Protein AF-A0A2S6QZ02-F1 (afdb_monomer_lite)

Foldseek 3Di:
DVVVQVVDPPDDDFFEDQDDDPPDDDPPRGPHYRDDALVNVVVPDPDLPAAAEEEDDPVRLVRNLVSNVVVVRDVVSYHYDYDDPDD

Secondary structure (DSSP, 8-state):
-HHHHHHSTT-----EESS--TT--BTTTBSEES---HHHHHHH---TT--EEEES-HHHHHHHHHHHHTTT--GGGEEEE-SS---

Radius of gyration: 14.45 Å; chains: 1; bounding box: 29×36×37 Å

Sequence (87 aa):
MRNLAASRPGINLYTAYSQPRSEDKPGADYDIAGRLDGDVIASYLTLREAHYLLCGPLAFMADIQTALEARGIPSERIHTESFGPAA

pLDDT: mean 88.58, std 9.69, range [54.06, 97.88]

Structure (mmCIF, N/CA/C/O backbone):
data_AF-A0A2S6QZ02-F1
#
_entry.id   AF-A0A2S6QZ02-F1
#
loop_
_atom_site.group_PDB
_atom_site.id
_atom_site.type_symbol
_atom_site.label_atom_id
_atom_site.label_alt_id
_atom_site.label_comp_id
_atom_site.label_asym_id
_atom_site.label_entity_id
_atom_site.label_seq_id
_atom_site.pdbx_PDB_ins_code
_atom_site.Cartn_x
_atom_site.Cartn_y
_atom_site.Cartn_z
_atom_site.occupancy
_atom_site.B_iso_or_equiv
_atom_site.auth_seq_id
_atom_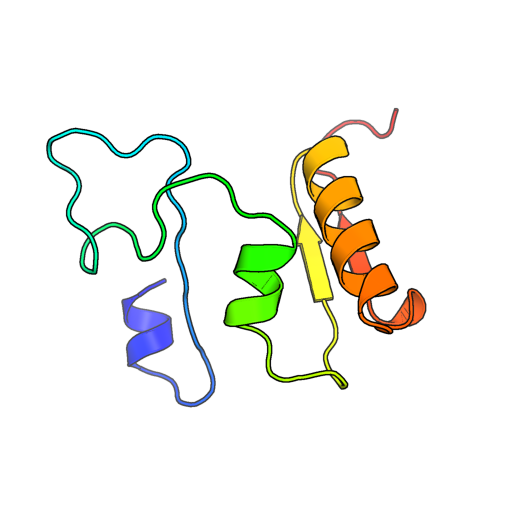site.auth_comp_id
_atom_site.auth_asym_id
_atom_site.auth_atom_id
_atom_site.pdbx_PDB_model_num
ATOM 1 N N . MET A 1 1 ? 9.673 -12.476 -2.541 1.00 81.94 1 MET A N 1
ATOM 2 C CA . MET A 1 1 ? 8.260 -12.306 -2.130 1.00 81.94 1 MET A CA 1
ATOM 3 C C . MET A 1 1 ? 7.287 -13.088 -3.006 1.00 81.94 1 MET A C 1
ATOM 5 O O . MET A 1 1 ? 6.529 -13.862 -2.440 1.00 81.94 1 MET A O 1
ATOM 9 N N . ARG A 1 2 ? 7.344 -13.002 -4.349 1.00 88.00 2 ARG A N 1
ATOM 10 C CA . ARG A 1 2 ? 6.430 -13.758 -5.239 1.00 88.00 2 ARG A CA 1
ATOM 11 C C . ARG A 1 2 ? 6.409 -15.277 -4.978 1.00 88.00 2 ARG A C 1
ATOM 13 O O . ARG A 1 2 ? 5.337 -15.826 -4.777 1.00 88.00 2 ARG A O 1
ATOM 20 N N . ASN A 1 3 ? 7.568 -15.932 -4.838 1.00 92.31 3 ASN A N 1
ATOM 21 C CA . ASN A 1 3 ? 7.621 -17.370 -4.505 1.00 92.31 3 ASN A CA 1
ATOM 22 C C . ASN A 1 3 ? 6.988 -17.712 -3.144 1.00 92.31 3 ASN A C 1
ATOM 24 O O . ASN A 1 3 ? 6.403 -18.780 -2.983 1.00 92.31 3 ASN A O 1
ATOM 28 N N . LEU A 1 4 ? 7.095 -16.815 -2.157 1.00 92.81 4 LEU A N 1
ATOM 29 C CA . LEU A 1 4 ? 6.479 -17.021 -0.845 1.00 92.81 4 LEU A CA 1
ATOM 30 C C . LEU A 1 4 ? 4.953 -16.931 -0.946 1.00 92.81 4 LEU A C 1
ATOM 32 O O . LEU A 1 4 ? 4.267 -17.810 -0.437 1.00 92.81 4 LEU A O 1
ATOM 36 N N . ALA A 1 5 ? 4.440 -15.912 -1.639 1.00 92.62 5 ALA A N 1
ATOM 37 C CA . ALA A 1 5 ? 3.007 -15.762 -1.880 1.00 92.62 5 ALA A CA 1
ATOM 38 C C . ALA A 1 5 ? 2.441 -16.946 -2.685 1.00 92.62 5 ALA A C 1
ATOM 40 O O . ALA A 1 5 ? 1.434 -17.527 -2.304 1.00 92.62 5 ALA A O 1
ATOM 41 N N . ALA A 1 6 ? 3.144 -17.385 -3.735 1.00 92.19 6 ALA A N 1
ATOM 42 C CA . ALA A 1 6 ? 2.715 -18.507 -4.571 1.00 92.19 6 ALA A CA 1
ATOM 43 C C . ALA A 1 6 ? 2.717 -19.867 -3.845 1.00 92.19 6 ALA A C 1
ATOM 45 O O . ALA A 1 6 ? 1.991 -20.774 -4.242 1.00 92.19 6 ALA A O 1
ATOM 46 N N . SER A 1 7 ? 3.528 -20.030 -2.794 1.00 95.19 7 SER A N 1
ATOM 47 C CA . SER A 1 7 ? 3.664 -21.303 -2.069 1.00 95.19 7 SER A CA 1
ATOM 48 C C . SER A 1 7 ? 2.787 -21.415 -0.821 1.00 95.19 7 SER A C 1
ATOM 50 O O . SER A 1 7 ? 2.781 -22.474 -0.190 1.00 95.19 7 SER A O 1
ATOM 52 N N . ARG A 1 8 ? 2.051 -20.361 -0.434 1.00 95.31 8 ARG A N 1
ATOM 53 C CA . ARG A 1 8 ? 1.248 -20.351 0.799 1.00 95.31 8 ARG A CA 1
ATOM 54 C C . ARG A 1 8 ? -0.161 -19.794 0.571 1.00 95.31 8 ARG A C 1
ATOM 56 O O . ARG A 1 8 ? -0.301 -18.611 0.265 1.00 95.31 8 ARG A O 1
ATOM 63 N N . PRO A 1 9 ? -1.213 -20.597 0.809 1.00 93.25 9 PRO A N 1
ATOM 64 C CA . PRO A 1 9 ? -2.582 -20.096 0.844 1.00 93.25 9 PRO A CA 1
ATOM 65 C C . PRO A 1 9 ? -2.738 -18.962 1.867 1.00 93.25 9 PRO A C 1
ATOM 67 O O . PR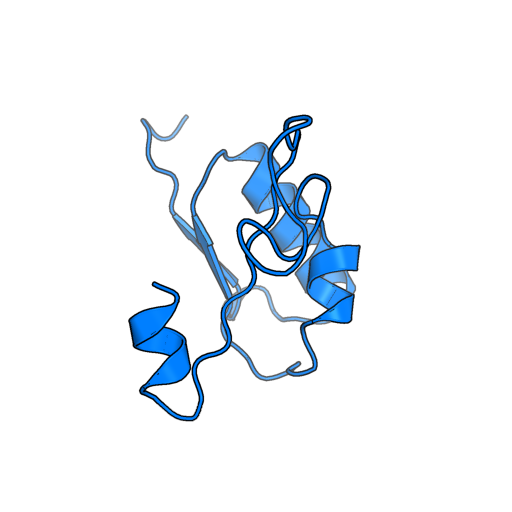O A 1 9 ? -2.156 -19.013 2.950 1.00 93.25 9 PRO A O 1
ATOM 70 N N . GLY A 1 10 ? -3.538 -17.950 1.527 1.00 88.56 10 GLY A N 1
ATOM 71 C CA . GLY A 1 10 ? -3.815 -16.805 2.401 1.00 88.56 10 GLY A CA 1
ATOM 72 C C . GLY A 1 10 ? -2.816 -15.647 2.300 1.00 88.56 10 GLY A C 1
ATOM 73 O O . GLY A 1 10 ? -3.024 -14.632 2.959 1.00 88.56 10 GLY A O 1
ATOM 74 N N . ILE A 1 11 ? -1.772 -15.753 1.469 1.00 91.81 11 ILE A N 1
ATOM 75 C CA . ILE A 1 11 ? -0.873 -14.633 1.158 1.00 91.81 11 ILE A CA 1
ATOM 76 C C . ILE A 1 11 ? -1.170 -14.123 -0.250 1.00 91.81 11 ILE A C 1
ATOM 78 O O . ILE A 1 11 ? -0.913 -14.810 -1.234 1.00 91.81 11 ILE A O 1
ATOM 82 N N . ASN A 1 12 ? -1.637 -12.879 -0.339 1.00 89.06 12 ASN A N 1
ATOM 83 C CA . ASN A 1 12 ? -1.770 -12.158 -1.601 1.00 89.06 12 ASN A CA 1
ATOM 84 C C . ASN A 1 12 ? -0.691 -11.072 -1.667 1.00 89.06 12 ASN A C 1
ATOM 86 O O . ASN A 1 12 ? -0.486 -10.346 -0.694 1.00 89.06 12 ASN A O 1
ATOM 90 N N . LEU A 1 13 ? 0.006 -10.971 -2.799 1.00 91.31 13 LEU A N 1
ATOM 91 C CA . LEU A 1 13 ? 1.057 -9.980 -3.023 1.00 91.31 13 LEU A CA 1
ATOM 92 C C . LEU A 1 13 ? 0.663 -9.075 -4.184 1.00 91.31 13 LEU A C 1
ATOM 94 O O . LEU A 1 13 ? 0.391 -9.569 -5.274 1.00 91.31 13 LEU A O 1
ATOM 98 N N . TYR A 1 14 ? 0.719 -7.769 -3.942 1.00 91.38 14 TYR A N 1
ATOM 99 C CA . TYR A 1 14 ? 0.529 -6.736 -4.950 1.00 91.38 14 TYR A CA 1
ATOM 100 C C . TYR A 1 14 ? 1.708 -5.769 -4.906 1.00 91.38 14 TYR A C 1
ATOM 102 O O . TYR A 1 14 ? 2.121 -5.322 -3.835 1.00 91.38 14 TYR A O 1
ATOM 110 N N . THR A 1 15 ? 2.254 -5.460 -6.074 1.00 93.88 15 THR A N 1
ATOM 111 C CA . THR A 1 15 ? 3.424 -4.607 -6.266 1.00 93.88 15 THR A CA 1
ATOM 112 C C . THR A 1 15 ? 3.030 -3.441 -7.155 1.00 93.88 15 THR A C 1
ATOM 114 O O . THR A 1 15 ? 2.585 -3.646 -8.283 1.00 93.88 15 THR A O 1
ATOM 117 N N . ALA A 1 16 ? 3.212 -2.217 -6.670 1.00 94.06 16 ALA A N 1
ATOM 118 C CA . ALA A 1 16 ? 2.965 -1.018 -7.456 1.00 94.06 16 ALA A CA 1
ATOM 119 C C . ALA A 1 16 ? 4.277 -0.332 -7.817 1.00 94.06 16 ALA A C 1
ATOM 121 O O . ALA A 1 16 ? 5.118 -0.101 -6.945 1.00 94.06 16 ALA A O 1
ATOM 122 N N . TYR A 1 17 ? 4.449 0.002 -9.092 1.00 96.62 17 TYR A N 1
ATOM 123 C CA . TYR A 1 17 ? 5.567 0.813 -9.562 1.00 96.62 17 TYR A CA 1
ATOM 124 C C . TYR A 1 17 ? 5.053 2.220 -9.826 1.00 96.62 17 TYR A C 1
ATOM 126 O O . TYR A 1 17 ? 4.252 2.427 -10.731 1.00 96.62 17 TYR A O 1
ATOM 134 N N . SER A 1 18 ? 5.530 3.203 -9.058 1.00 95.12 18 SER A N 1
ATOM 135 C CA . SER A 1 18 ? 5.121 4.604 -9.231 1.00 95.12 18 SER A CA 1
ATOM 136 C C . SER A 1 18 ? 5.516 5.173 -10.591 1.00 95.12 18 SER A C 1
ATOM 138 O O . SER A 1 18 ? 4.815 6.030 -11.123 1.00 95.12 18 SER A O 1
ATOM 140 N N . GLN A 1 19 ? 6.630 4.693 -11.142 1.00 96.56 19 GLN A N 1
ATOM 141 C CA . GLN A 1 19 ? 7.185 5.090 -12.432 1.00 96.56 19 GLN A CA 1
ATOM 142 C C . GLN A 1 19 ? 7.799 3.854 -13.112 1.00 96.56 19 GLN A C 1
ATOM 144 O O . GLN A 1 19 ? 9.016 3.672 -13.048 1.00 96.56 19 GLN A O 1
ATOM 149 N N . PRO A 1 20 ? 6.977 2.961 -13.694 1.00 97.44 20 PRO A N 1
ATOM 150 C CA . PRO A 1 20 ? 7.489 1.795 -14.402 1.00 97.44 20 PRO A CA 1
ATOM 151 C C . PRO A 1 20 ? 8.287 2.241 -15.629 1.00 97.44 20 PRO A C 1
ATOM 153 O O . PRO A 1 20 ? 7.948 3.224 -16.295 1.00 97.44 20 PRO A O 1
ATOM 156 N N . ARG A 1 21 ? 9.361 1.519 -15.923 1.00 97.88 21 ARG A N 1
ATOM 157 C CA . ARG A 1 21 ? 10.197 1.737 -17.101 1.00 97.88 21 ARG A CA 1
ATOM 158 C C . ARG A 1 21 ? 9.568 1.087 -18.325 1.00 97.88 21 ARG A C 1
ATO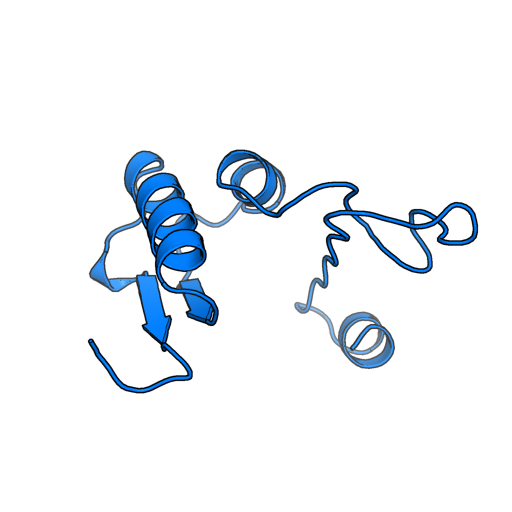M 160 O O . ARG A 1 2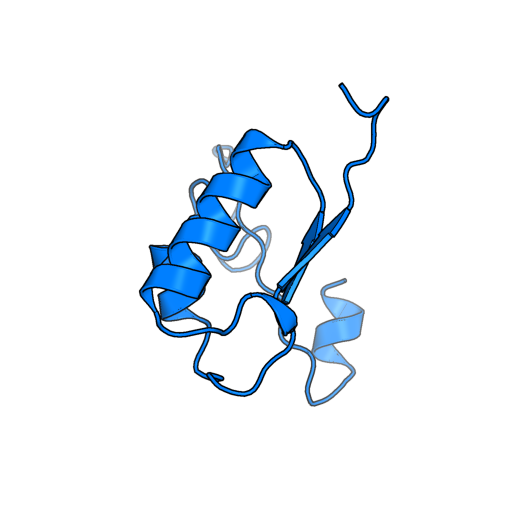1 ? 8.665 0.261 -18.222 1.00 97.88 21 ARG A O 1
ATOM 167 N N . SER A 1 22 ? 10.088 1.432 -19.498 1.00 96.81 22 SER A N 1
ATOM 168 C CA . SER A 1 22 ? 9.660 0.845 -20.772 1.00 96.81 22 SER A CA 1
ATOM 169 C C . SER A 1 22 ? 9.803 -0.678 -20.826 1.00 96.81 22 SER A C 1
ATOM 171 O O . SER A 1 22 ? 9.039 -1.345 -21.518 1.00 96.81 22 SER A O 1
ATOM 173 N N . GLU A 1 23 ? 10.798 -1.220 -20.130 1.00 97.75 23 GLU A N 1
ATOM 174 C CA . GLU A 1 23 ? 11.107 -2.645 -20.090 1.00 97.75 23 GLU A CA 1
ATOM 175 C C . GLU A 1 23 ? 10.321 -3.428 -19.027 1.00 97.75 23 GLU A C 1
ATOM 177 O O . GLU A 1 23 ? 10.272 -4.657 -19.118 1.00 97.75 23 GLU A O 1
ATOM 182 N N . ASP A 1 24 ? 9.693 -2.741 -18.065 1.00 97.88 24 ASP A N 1
ATOM 183 C CA . ASP A 1 24 ? 8.934 -3.375 -16.985 1.00 97.88 24 ASP A CA 1
ATOM 184 C C . ASP A 1 24 ? 7.582 -3.885 -17.502 1.00 97.88 24 ASP A C 1
ATOM 186 O O . ASP A 1 24 ? 6.814 -3.167 -18.151 1.00 97.88 24 ASP A O 1
ATOM 190 N N . LYS A 1 25 ? 7.249 -5.133 -17.173 1.00 96.81 25 LYS A N 1
ATOM 191 C CA . LYS A 1 25 ? 6.065 -5.829 -17.682 1.00 96.81 25 LYS A CA 1
ATOM 192 C C . LYS A 1 25 ? 4.975 -5.948 -16.610 1.00 96.81 25 LYS A C 1
ATOM 194 O O . LYS A 1 25 ? 5.206 -6.596 -15.581 1.00 96.81 25 LYS A O 1
ATOM 199 N N . PRO A 1 26 ? 3.758 -5.424 -16.863 1.00 94.75 26 PRO A N 1
ATOM 200 C CA . PRO A 1 26 ? 2.599 -5.686 -16.015 1.00 94.75 26 PRO A CA 1
ATOM 201 C C . PRO A 1 26 ? 2.351 -7.192 -15.841 1.00 94.75 26 PRO A C 1
ATOM 203 O O . PRO A 1 26 ? 2.444 -7.960 -16.799 1.00 94.75 26 PRO A O 1
ATOM 206 N N . GLY A 1 27 ? 2.031 -7.617 -14.621 1.00 90.62 27 GLY A N 1
ATOM 207 C CA . GLY A 1 27 ? 1.770 -9.009 -14.241 1.00 90.62 27 GLY A CA 1
ATOM 208 C C . GLY A 1 27 ? 3.018 -9.880 -14.045 1.00 90.62 27 GLY A C 1
ATOM 209 O O . GLY A 1 27 ? 2.905 -10.978 -13.503 1.00 90.62 27 GLY A O 1
ATOM 210 N N . ALA A 1 28 ? 4.201 -9.405 -14.443 1.00 92.56 28 ALA A N 1
ATOM 211 C CA . ALA A 1 28 ? 5.475 -10.079 -14.188 1.00 92.56 28 ALA A CA 1
ATOM 212 C C . ALA A 1 28 ? 6.315 -9.300 -13.168 1.00 92.56 28 ALA A C 1
ATOM 214 O O . ALA A 1 28 ? 6.673 -9.834 -12.113 1.00 92.56 28 ALA A O 1
ATOM 215 N N . ASP A 1 29 ? 6.566 -8.024 -13.454 1.00 95.25 29 ASP A N 1
ATOM 216 C CA . ASP A 1 29 ? 7.428 -7.170 -12.638 1.00 95.25 29 ASP A CA 1
ATOM 217 C C . ASP A 1 29 ? 6.600 -6.423 -11.588 1.00 95.25 29 ASP A C 1
ATOM 219 O O . ASP A 1 29 ? 6.881 -6.496 -10.386 1.00 95.25 29 ASP A O 1
ATOM 223 N N . TYR A 1 30 ? 5.485 -5.830 -12.012 1.00 95.56 30 TYR A N 1
ATOM 224 C CA . TYR A 1 30 ? 4.545 -5.110 -11.155 1.00 95.56 30 TYR A CA 1
ATOM 225 C C . TYR A 1 30 ? 3.096 -5.460 -11.492 1.00 95.56 30 TYR A C 1
ATOM 227 O O . TYR A 1 30 ? 2.792 -5.944 -12.577 1.00 95.56 30 TYR A O 1
ATOM 235 N N . ASP A 1 31 ? 2.196 -5.196 -10.556 1.00 93.12 31 ASP A N 1
ATOM 236 C CA . ASP A 1 31 ? 0.766 -5.473 -10.683 1.00 93.12 31 ASP A CA 1
ATOM 237 C C . ASP A 1 31 ? -0.024 -4.168 -10.914 1.00 93.12 31 ASP A C 1
ATOM 239 O O . ASP A 1 31 ? -1.031 -4.165 -11.618 1.00 93.12 31 ASP A O 1
ATOM 243 N N . ILE A 1 32 ? 0.461 -3.040 -10.376 1.00 93.06 32 ILE A N 1
ATOM 244 C CA . ILE A 1 32 ? -0.169 -1.714 -10.482 1.00 93.06 32 ILE A CA 1
ATOM 245 C C . ILE A 1 32 ? 0.841 -0.689 -11.021 1.00 93.06 32 ILE A C 1
ATOM 247 O O . ILE A 1 32 ? 1.936 -0.542 -10.476 1.00 93.06 32 ILE A O 1
ATOM 251 N N . ALA A 1 33 ? 0.481 0.035 -12.082 1.00 94.81 33 ALA A N 1
ATOM 252 C CA . ALA A 1 33 ? 1.229 1.213 -12.517 1.00 94.81 33 ALA A CA 1
ATOM 253 C C . ALA A 1 33 ? 0.719 2.448 -11.765 1.00 94.81 33 ALA A C 1
ATOM 255 O O . ALA A 1 33 ? -0.484 2.696 -11.727 1.00 94.81 33 ALA A O 1
ATOM 256 N N . GLY A 1 34 ? 1.632 3.232 -11.201 1.00 93.00 34 GLY A N 1
ATOM 257 C CA . GLY A 1 34 ? 1.321 4.394 -10.377 1.00 93.00 34 GLY A CA 1
ATOM 258 C C . GLY A 1 34 ? 1.612 4.175 -8.894 1.00 93.00 34 GLY A C 1
ATOM 259 O O . GLY A 1 34 ? 2.041 3.107 -8.451 1.00 93.00 34 GLY A O 1
ATOM 260 N N . ARG A 1 35 ? 1.468 5.250 -8.116 1.00 91.62 35 ARG A N 1
ATOM 261 C CA . ARG A 1 35 ? 1.692 5.220 -6.668 1.00 91.62 35 ARG A CA 1
ATOM 262 C C . ARG A 1 35 ? 0.519 4.507 -5.995 1.00 91.62 35 ARG A C 1
ATOM 264 O O . ARG A 1 35 ? -0.615 4.667 -6.426 1.00 91.62 35 ARG A O 1
ATOM 271 N N . LEU A 1 36 ? 0.792 3.757 -4.927 1.00 90.12 36 LEU A N 1
ATOM 272 C CA . LEU A 1 36 ? -0.282 3.285 -4.056 1.00 90.12 36 LEU A CA 1
ATOM 273 C C . LEU A 1 36 ? -0.990 4.489 -3.435 1.00 90.12 36 LEU A C 1
ATOM 275 O O . LEU A 1 36 ? -0.337 5.391 -2.910 1.00 90.12 36 LEU A O 1
ATOM 279 N N . ASP A 1 37 ? -2.312 4.466 -3.480 1.00 87.94 37 ASP A N 1
ATOM 280 C CA . ASP A 1 37 ? -3.181 5.430 -2.830 1.00 87.94 37 ASP A CA 1
ATOM 281 C C . ASP A 1 37 ? -4.377 4.713 -2.189 1.00 87.94 37 ASP A C 1
ATOM 283 O O . ASP A 1 37 ? -4.492 3.481 -2.209 1.00 87.94 37 ASP A O 1
ATOM 287 N N . GLY A 1 38 ? -5.266 5.501 -1.596 1.00 82.62 38 GLY A N 1
ATOM 288 C CA . GLY A 1 38 ? -6.472 5.005 -0.955 1.00 82.62 38 GLY A CA 1
ATOM 289 C C . GLY A 1 38 ? -7.416 4.224 -1.865 1.00 82.62 38 GLY A C 1
ATOM 290 O O . GLY A 1 38 ? -8.052 3.277 -1.405 1.00 82.62 38 GLY A O 1
ATOM 291 N N . ASP A 1 39 ? -7.516 4.603 -3.137 1.00 84.06 39 ASP A N 1
ATOM 292 C CA . ASP A 1 39 ? -8.460 4.013 -4.088 1.00 84.06 39 ASP A CA 1
ATOM 293 C C . ASP A 1 39 ? -7.941 2.683 -4.619 1.00 84.06 39 ASP A C 1
ATOM 295 O O . ASP A 1 39 ? -8.682 1.696 -4.652 1.00 84.06 39 ASP A O 1
ATOM 299 N N . VAL A 1 40 ? -6.643 2.622 -4.920 1.00 85.38 40 VAL A N 1
ATOM 300 C CA . VAL A 1 40 ? -5.943 1.373 -5.211 1.00 85.38 40 VAL A CA 1
ATOM 301 C C . VAL A 1 40 ? -6.139 0.412 -4.046 1.00 85.38 40 VAL A C 1
ATOM 303 O O . VAL A 1 40 ? -6.647 -0.690 -4.236 1.00 85.38 40 VAL A O 1
ATOM 306 N N . ILE A 1 41 ? -5.833 0.843 -2.824 1.00 82.56 41 ILE A N 1
ATOM 307 C CA . ILE A 1 41 ? -5.997 0.020 -1.625 1.00 82.56 41 ILE A CA 1
ATOM 308 C C . ILE A 1 41 ? -7.447 -0.474 -1.474 1.00 82.56 41 ILE A C 1
ATOM 310 O O . ILE A 1 41 ? -7.668 -1.658 -1.228 1.00 82.56 41 ILE A O 1
ATOM 314 N N . ALA A 1 42 ? -8.445 0.377 -1.715 1.00 77.94 42 ALA A N 1
ATOM 315 C CA . ALA A 1 42 ? -9.859 -0.000 -1.662 1.00 77.94 42 ALA A CA 1
ATOM 316 C C . ALA A 1 42 ? -10.259 -1.067 -2.684 1.00 77.94 42 ALA A C 1
ATOM 318 O O . ALA A 1 42 ? -11.077 -1.931 -2.377 1.00 77.94 42 ALA A O 1
ATOM 319 N N . SER A 1 43 ? -9.693 -1.006 -3.891 1.00 81.06 43 SER A N 1
ATOM 320 C CA . SER A 1 43 ? -9.997 -1.968 -4.955 1.00 81.06 43 SER A CA 1
ATOM 321 C C . SER A 1 43 ? -9.512 -3.386 -4.633 1.00 81.06 43 SER A C 1
ATOM 323 O O . SER A 1 43 ? -10.091 -4.355 -5.120 1.00 81.06 43 SER A O 1
ATOM 325 N N . TYR A 1 44 ? -8.498 -3.511 -3.768 1.00 74.31 44 TYR A N 1
ATOM 326 C CA . TYR A 1 44 ? -7.913 -4.794 -3.368 1.00 74.31 44 TYR A CA 1
ATOM 327 C C . TYR A 1 44 ? -8.310 -5.239 -1.953 1.00 74.31 44 TYR A C 1
ATOM 329 O O . TYR A 1 44 ? -8.140 -6.411 -1.609 1.00 74.31 44 TYR A O 1
ATOM 337 N N . LEU A 1 45 ? -8.852 -4.342 -1.125 1.00 68.50 45 LEU A N 1
ATOM 338 C CA . LEU A 1 45 ? -9.274 -4.648 0.238 1.00 68.50 45 LEU A CA 1
ATOM 339 C C . LEU A 1 45 ? -10.772 -4.938 0.322 1.00 68.50 45 LEU A C 1
ATOM 341 O O . LEU A 1 45 ? -11.609 -4.042 0.385 1.00 68.50 45 LEU A O 1
ATOM 345 N N . THR A 1 46 ? -11.108 -6.213 0.458 1.00 67.12 46 THR A N 1
ATOM 346 C CA . THR A 1 46 ? -12.464 -6.669 0.801 1.00 67.12 46 THR A CA 1
ATOM 347 C C . THR A 1 46 ? -12.719 -6.760 2.310 1.00 67.12 46 THR A C 1
ATOM 349 O O . THR A 1 46 ? -13.838 -7.052 2.728 1.00 67.12 46 THR A O 1
ATOM 352 N N . LEU A 1 47 ? -11.709 -6.518 3.152 1.00 65.12 47 LEU A N 1
ATOM 353 C CA . LEU A 1 47 ? -11.728 -6.920 4.561 1.00 65.12 47 LEU A CA 1
ATOM 354 C C . LEU A 1 47 ? -11.825 -5.721 5.509 1.00 65.12 47 LEU A C 1
ATOM 356 O O . LEU A 1 47 ? -10.814 -5.194 5.951 1.00 65.12 47 LEU A O 1
ATOM 360 N N . ARG A 1 48 ? -13.053 -5.332 5.873 1.00 68.31 48 ARG A N 1
ATOM 361 C CA . ARG A 1 48 ? -13.321 -4.308 6.908 1.00 68.31 48 ARG A CA 1
ATOM 362 C C . ARG A 1 48 ? -12.828 -4.712 8.311 1.00 68.31 48 ARG A C 1
ATOM 364 O O . ARG A 1 48 ? -12.584 -3.860 9.158 1.00 68.31 48 ARG A O 1
ATOM 371 N N . GLU A 1 49 ? -12.640 -6.012 8.531 1.00 82.38 49 GLU A N 1
ATOM 372 C CA . GLU A 1 49 ? -12.191 -6.615 9.791 1.00 82.38 49 GLU A CA 1
ATOM 373 C C . GLU A 1 49 ? -10.700 -7.002 9.751 1.00 82.38 49 GLU A C 1
ATOM 375 O O . GLU A 1 49 ? -10.324 -8.099 10.160 1.00 82.38 49 GLU A O 1
ATOM 380 N N . ALA A 1 50 ? -9.841 -6.135 9.209 1.00 87.88 50 ALA A N 1
ATOM 381 C CA . ALA A 1 50 ? -8.397 -6.360 9.138 1.00 87.88 50 ALA A CA 1
ATOM 382 C C . ALA A 1 50 ? -7.613 -5.359 9.996 1.00 87.88 50 ALA A C 1
ATOM 384 O O . ALA A 1 50 ? -8.081 -4.257 10.280 1.00 87.88 50 ALA A O 1
ATOM 385 N N . HIS A 1 51 ? -6.397 -5.753 10.373 1.00 92.56 51 HIS A N 1
ATOM 386 C CA . HIS A 1 51 ? -5.382 -4.836 10.879 1.00 92.56 51 HIS A CA 1
ATOM 387 C C . HIS A 1 51 ? -4.470 -4.401 9.732 1.00 92.56 51 HIS A C 1
ATOM 389 O O . HIS A 1 51 ? -4.016 -5.231 8.942 1.00 92.56 51 HIS A O 1
ATOM 395 N N . TYR A 1 52 ? -4.184 -3.106 9.668 1.00 91.94 52 TYR A N 1
ATOM 396 C CA . TYR A 1 52 ? -3.357 -2.478 8.648 1.00 91.94 52 TYR A CA 1
ATOM 397 C C . TYR A 1 52 ? -2.038 -2.054 9.268 1.00 91.94 52 TYR A C 1
ATOM 399 O O . TYR A 1 52 ? -2.027 -1.364 10.282 1.00 91.94 52 TYR A O 1
ATOM 407 N N . LEU A 1 53 ? -0.932 -2.477 8.666 1.00 94.31 53 LEU A N 1
ATOM 408 C CA . LEU A 1 53 ? 0.408 -2.105 9.093 1.00 94.31 53 LEU A CA 1
ATOM 409 C C . LEU A 1 53 ? 1.046 -1.294 7.970 1.00 94.31 53 LEU A C 1
ATOM 411 O O . LEU A 1 53 ? 1.222 -1.793 6.858 1.00 94.31 53 LEU A O 1
ATOM 415 N N . LEU A 1 54 ? 1.347 -0.035 8.258 1.00 93.69 54 LEU A N 1
ATOM 416 C CA . LEU A 1 54 ? 1.891 0.932 7.320 1.00 93.69 54 LEU A CA 1
ATOM 417 C C . LEU A 1 54 ? 3.325 1.259 7.718 1.00 93.69 54 LEU A C 1
ATOM 419 O O . LEU A 1 54 ? 3.628 1.514 8.880 1.00 93.69 54 LEU A O 1
ATOM 423 N N . CYS A 1 55 ? 4.203 1.276 6.727 1.00 93.19 55 CYS A N 1
ATOM 424 C CA . CYS A 1 55 ? 5.599 1.635 6.899 1.00 93.19 55 CYS A CA 1
ATOM 425 C C . CYS A 1 55 ? 6.062 2.413 5.667 1.00 93.19 55 CYS A C 1
ATOM 427 O O . CYS A 1 55 ? 5.804 1.999 4.534 1.00 93.19 55 CYS A O 1
ATOM 429 N N . GLY A 1 56 ? 6.768 3.525 5.876 1.00 91.06 56 GLY A N 1
ATOM 430 C CA . GLY A 1 56 ? 7.317 4.333 4.792 1.00 91.06 56 GLY A CA 1
ATOM 431 C C . GLY A 1 56 ? 7.441 5.819 5.133 1.00 91.06 56 GLY A C 1
ATOM 432 O O . GLY A 1 56 ? 7.503 6.187 6.306 1.00 91.06 56 GLY A O 1
ATOM 433 N N . PRO A 1 57 ? 7.496 6.694 4.113 1.00 90.81 57 PRO A N 1
ATOM 434 C CA . PRO A 1 57 ? 7.507 8.140 4.311 1.00 90.81 57 PRO A CA 1
ATOM 435 C C . PRO A 1 57 ? 6.242 8.627 5.027 1.00 90.81 57 PRO A C 1
ATOM 437 O O . PRO A 1 57 ? 5.142 8.181 4.704 1.00 90.81 57 PRO A O 1
ATOM 440 N N . LEU A 1 58 ? 6.384 9.594 5.939 1.00 90.75 58 LEU A N 1
ATOM 441 C CA . LEU A 1 58 ? 5.286 10.061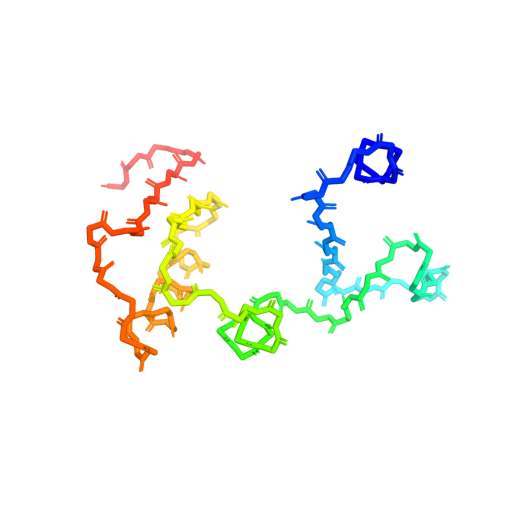 6.795 1.00 90.75 58 LEU A CA 1
ATOM 442 C C . LEU A 1 58 ? 4.053 10.510 5.995 1.00 90.75 58 LEU A C 1
ATOM 444 O O . LEU A 1 58 ? 2.950 10.047 6.262 1.00 90.75 58 LEU A O 1
ATOM 448 N N . ALA A 1 59 ? 4.253 11.338 4.964 1.00 90.62 59 ALA A N 1
ATOM 449 C CA . ALA A 1 59 ? 3.163 11.813 4.110 1.00 90.62 59 ALA A CA 1
ATOM 450 C C . ALA A 1 59 ? 2.436 10.660 3.398 1.00 90.62 59 ALA A C 1
ATOM 452 O O . ALA A 1 59 ? 1.216 10.641 3.346 1.00 90.62 59 ALA A O 1
ATOM 453 N N . PHE A 1 60 ? 3.177 9.653 2.919 1.00 90.94 60 PHE A N 1
ATOM 454 C CA . PHE A 1 60 ? 2.574 8.480 2.286 1.00 90.94 60 PHE A CA 1
ATOM 455 C C . PHE A 1 60 ? 1.692 7.703 3.266 1.00 90.94 60 PHE A C 1
ATOM 457 O O . PHE A 1 60 ? 0.561 7.361 2.938 1.00 90.94 60 PHE A O 1
ATOM 464 N N . MET A 1 61 ? 2.195 7.434 4.471 1.00 93.00 61 MET A N 1
ATOM 465 C CA . MET A 1 61 ? 1.421 6.702 5.473 1.00 93.00 61 MET A CA 1
ATOM 466 C C . MET A 1 61 ? 0.188 7.488 5.930 1.00 93.00 61 MET A C 1
ATOM 468 O O . MET A 1 61 ? -0.868 6.882 6.083 1.00 93.00 61 MET A O 1
ATOM 472 N N . ALA A 1 62 ? 0.296 8.812 6.086 1.00 92.75 62 ALA A N 1
ATOM 473 C CA . ALA A 1 62 ? -0.827 9.681 6.441 1.00 92.75 62 ALA A CA 1
ATOM 474 C C . ALA A 1 62 ? -1.933 9.672 5.369 1.00 92.75 62 ALA A C 1
ATOM 476 O O . ALA A 1 62 ? -3.116 9.563 5.706 1.00 92.75 62 ALA A O 1
ATOM 477 N N . ASP A 1 63 ? -1.556 9.711 4.086 1.00 92.81 63 ASP A N 1
ATOM 478 C CA . ASP A 1 63 ? -2.499 9.618 2.964 1.00 92.81 63 ASP A CA 1
ATOM 479 C C . ASP A 1 63 ? -3.257 8.276 2.989 1.00 92.81 63 ASP A C 1
ATOM 481 O O . ASP A 1 63 ? -4.484 8.235 2.859 1.00 92.81 63 ASP A O 1
ATOM 485 N N . ILE A 1 64 ? -2.540 7.165 3.211 1.00 92.56 64 ILE A N 1
ATOM 486 C CA . ILE A 1 64 ? -3.152 5.831 3.296 1.00 92.56 64 ILE A CA 1
ATOM 487 C C . ILE A 1 64 ? -4.038 5.688 4.540 1.00 92.56 64 ILE A C 1
ATOM 489 O O . ILE A 1 64 ? -5.144 5.156 4.437 1.00 92.56 64 ILE A O 1
ATOM 493 N N . GLN A 1 65 ? -3.590 6.168 5.702 1.00 93.50 65 GLN A N 1
ATOM 494 C CA . GLN A 1 65 ? -4.375 6.139 6.938 1.00 93.50 65 GLN A CA 1
ATOM 495 C C . GLN A 1 65 ? -5.699 6.884 6.760 1.00 93.50 65 GLN A C 1
ATOM 497 O O . GLN A 1 65 ? -6.757 6.300 6.990 1.00 93.50 65 GLN A O 1
ATOM 502 N N . THR A 1 66 ? -5.650 8.114 6.242 1.00 93.25 66 THR A N 1
ATOM 503 C CA . THR A 1 66 ? -6.845 8.928 5.967 1.00 93.25 66 THR A CA 1
ATOM 504 C C . THR A 1 66 ? -7.819 8.185 5.050 1.00 93.25 66 THR A C 1
ATOM 506 O O . THR A 1 66 ? -9.029 8.170 5.277 1.00 93.25 66 THR A O 1
ATOM 509 N N . ALA A 1 67 ? -7.303 7.516 4.018 1.00 91.38 67 ALA A N 1
ATOM 510 C CA . ALA A 1 67 ? -8.126 6.750 3.093 1.00 91.38 67 ALA A CA 1
ATOM 511 C C . ALA A 1 67 ? -8.789 5.513 3.722 1.00 91.38 67 ALA A C 1
ATOM 513 O O . ALA A 1 67 ? -9.914 5.172 3.338 1.00 91.38 67 ALA A O 1
ATOM 514 N N . LEU A 1 68 ? -8.111 4.830 4.647 1.00 90.75 68 LEU A N 1
ATOM 515 C CA . LEU A 1 68 ? -8.663 3.695 5.392 1.00 90.75 68 LEU A CA 1
ATOM 516 C C . LEU A 1 68 ? -9.742 4.160 6.380 1.00 90.75 68 LEU A C 1
ATOM 518 O O . LEU A 1 68 ? -10.832 3.584 6.421 1.00 90.75 68 LEU A O 1
ATOM 522 N N . GLU A 1 69 ? -9.486 5.242 7.113 1.00 92.06 69 GLU A N 1
ATOM 523 C CA . GLU A 1 69 ? -10.438 5.840 8.059 1.00 92.06 69 GLU A CA 1
ATOM 524 C C . GLU A 1 69 ? -11.705 6.335 7.353 1.00 92.06 69 GLU A C 1
ATOM 526 O O . GLU A 1 69 ? -12.817 6.029 7.787 1.00 92.06 69 GLU A O 1
ATOM 531 N N . ALA A 1 70 ? -11.567 6.989 6.192 1.00 90.38 70 ALA A N 1
ATOM 532 C CA . ALA A 1 70 ? -12.698 7.414 5.359 1.00 90.38 70 ALA A CA 1
ATOM 533 C C . ALA A 1 70 ? -13.595 6.246 4.903 1.00 90.38 70 ALA A C 1
ATOM 535 O O . ALA A 1 70 ? -14.750 6.444 4.522 1.00 90.38 70 ALA A O 1
ATOM 536 N N . ARG A 1 71 ? -13.083 5.011 4.952 1.00 86.88 71 ARG A N 1
ATOM 537 C CA . ARG A 1 71 ? -13.815 3.780 4.617 1.00 86.88 71 ARG A CA 1
ATOM 538 C C . ARG A 1 71 ? -14.409 3.084 5.840 1.00 86.88 71 ARG A C 1
ATOM 540 O O . ARG A 1 71 ? -15.047 2.036 5.690 1.00 86.88 71 ARG A O 1
ATOM 547 N N . GLY A 1 72 ? -14.267 3.682 7.020 1.00 89.25 72 GLY A N 1
ATOM 548 C CA . GLY A 1 72 ? -14.807 3.195 8.285 1.00 89.25 72 GLY A CA 1
ATOM 549 C C . GLY A 1 72 ? -13.912 2.178 8.986 1.00 89.25 72 GLY A C 1
ATOM 550 O O . GLY A 1 72 ? -14.410 1.430 9.824 1.00 89.25 72 GLY A O 1
ATOM 551 N N . ILE A 1 73 ? -12.623 2.109 8.637 1.00 90.69 73 ILE A N 1
ATOM 552 C CA . ILE A 1 73 ? -11.656 1.332 9.414 1.00 90.69 73 ILE A CA 1
ATOM 553 C C . ILE A 1 73 ? -11.332 2.113 10.699 1.00 90.69 73 ILE A C 1
ATOM 555 O O . ILE A 1 73 ? -10.904 3.263 10.598 1.00 90.69 73 ILE A O 1
ATOM 559 N N . PRO A 1 74 ? -11.517 1.523 11.893 1.00 92.75 74 PRO A N 1
ATOM 560 C CA . PRO A 1 74 ? -11.150 2.164 13.153 1.00 92.75 74 PRO A CA 1
ATOM 561 C C . PRO A 1 74 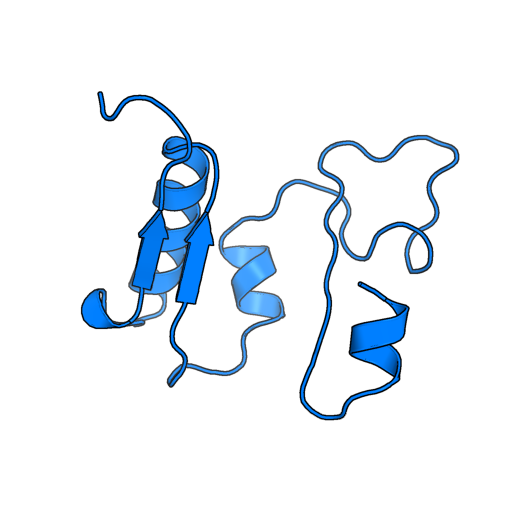? -9.640 2.408 13.244 1.00 92.75 74 PRO A C 1
ATOM 563 O O . PRO A 1 74 ? -8.848 1.543 12.853 1.00 92.75 74 PRO A O 1
ATOM 566 N N . SER A 1 75 ? -9.235 3.551 13.798 1.00 92.88 75 SER A N 1
ATOM 567 C CA . SER A 1 75 ? -7.821 3.927 13.914 1.00 92.88 75 SER A CA 1
ATOM 568 C C . SER A 1 75 ? -7.026 2.951 14.786 1.00 92.88 75 SER A C 1
ATOM 570 O O . SER A 1 75 ? -5.851 2.720 14.520 1.00 92.88 75 SER A O 1
ATOM 572 N N . GLU A 1 76 ? -7.664 2.264 15.742 1.00 95.19 76 GLU A N 1
ATOM 573 C CA . GLU A 1 76 ? -7.030 1.232 16.577 1.00 95.19 76 GLU A CA 1
ATOM 574 C C . GLU A 1 76 ? -6.590 -0.006 15.773 1.00 95.19 76 GLU A C 1
ATOM 576 O O . GLU A 1 76 ? -5.829 -0.848 16.262 1.00 95.19 76 GLU A O 1
ATOM 581 N N . ARG A 1 77 ? -7.075 -0.147 14.533 1.00 94.12 77 ARG A N 1
ATOM 582 C CA . ARG A 1 77 ? -6.669 -1.201 13.598 1.00 94.12 77 ARG A CA 1
ATOM 583 C C . ARG A 1 77 ? -5.612 -0.739 12.593 1.00 94.12 77 ARG A C 1
ATOM 585 O O . ARG A 1 77 ? -5.176 -1.570 11.799 1.00 94.12 77 ARG A O 1
ATOM 592 N N . ILE A 1 78 ? -5.192 0.526 12.620 1.00 94.25 78 ILE A N 1
ATOM 593 C CA . ILE A 1 78 ? -4.201 1.097 11.701 1.00 94.25 78 ILE A CA 1
ATOM 594 C C . ILE A 1 78 ? -2.926 1.413 12.485 1.00 94.25 78 ILE A C 1
ATOM 596 O O . ILE A 1 78 ? -2.897 2.293 13.337 1.00 94.25 78 ILE A O 1
ATOM 600 N N . HIS A 1 79 ? -1.855 0.696 12.170 1.00 95.31 79 HIS A N 1
ATOM 601 C CA . HIS A 1 79 ? -0.562 0.797 12.840 1.00 95.31 79 HIS A CA 1
ATOM 602 C C . HIS A 1 79 ? 0.460 1.396 11.884 1.00 95.31 79 HIS A C 1
ATOM 604 O O . HIS A 1 79 ? 0.560 0.956 10.740 1.00 95.31 79 HIS A O 1
ATOM 610 N N . THR A 1 80 ? 1.234 2.376 12.341 1.00 94.06 80 THR A N 1
ATOM 611 C CA . THR A 1 80 ? 2.230 3.074 11.515 1.00 94.06 80 THR A CA 1
ATOM 612 C C . THR A 1 80 ? 3.614 2.989 12.138 1.00 94.06 80 THR A C 1
ATOM 614 O O . THR A 1 80 ? 3.762 3.235 13.335 1.00 94.06 80 THR A O 1
ATOM 617 N N . GLU A 1 81 ? 4.633 2.742 11.322 1.00 93.62 81 GLU A N 1
ATOM 618 C CA . GLU A 1 81 ? 6.037 2.800 11.729 1.00 93.62 81 GLU A CA 1
ATOM 619 C C . GLU A 1 81 ? 6.845 3.657 10.745 1.00 93.62 81 GLU A C 1
ATOM 621 O O . GLU A 1 81 ? 6.863 3.409 9.537 1.00 93.62 81 GLU A O 1
ATOM 626 N N . SER A 1 82 ? 7.527 4.687 11.253 1.00 85.81 82 SER A N 1
ATOM 627 C CA . SER A 1 82 ? 8.423 5.527 10.455 1.00 85.81 82 SER A CA 1
ATOM 628 C C . SER A 1 82 ? 9.869 5.049 10.568 1.00 85.81 82 SER A C 1
ATOM 630 O O . SER A 1 82 ? 10.419 5.002 11.666 1.00 85.81 82 SER A O 1
ATOM 632 N N . PHE A 1 83 ? 10.530 4.806 9.435 1.00 70.12 83 PHE A N 1
ATOM 633 C CA . PHE A 1 83 ? 11.979 4.591 9.400 1.00 70.12 83 PHE A CA 1
ATOM 634 C C . PHE A 1 83 ? 12.707 5.927 9.177 1.00 70.12 83 PHE A C 1
ATOM 636 O O . PHE A 1 83 ? 12.877 6.374 8.044 1.00 70.12 83 PHE A O 1
ATOM 643 N N . GLY A 1 84 ? 13.107 6.582 10.270 1.00 65.75 84 GLY A N 1
ATOM 644 C CA . GLY A 1 84 ? 13.831 7.862 10.292 1.00 65.75 84 GLY A CA 1
ATOM 645 C C . GLY A 1 84 ? 13.731 8.536 11.668 1.00 65.75 84 GLY A C 1
ATOM 646 O O . GLY A 1 84 ? 12.947 8.066 12.493 1.00 65.75 84 GLY A O 1
ATOM 647 N N . PRO A 1 85 ? 14.505 9.601 11.967 1.00 59.38 85 PRO A N 1
ATOM 648 C CA . PRO A 1 85 ? 14.311 10.339 13.211 1.00 59.38 85 PRO A CA 1
ATOM 649 C C . PRO A 1 85 ? 12.874 10.870 13.240 1.00 59.38 85 PRO A C 1
ATOM 651 O O . PRO A 1 85 ? 12.433 11.508 12.283 1.00 59.38 85 PRO A O 1
ATOM 654 N N . ALA A 1 86 ? 12.142 10.550 14.310 1.00 54.06 86 ALA A N 1
ATOM 655 C CA . ALA A 1 86 ? 10.848 11.161 14.574 1.00 54.06 86 ALA A CA 1
ATOM 656 C C . ALA A 1 86 ? 11.060 12.681 14.603 1.00 54.06 86 ALA A C 1
ATOM 658 O O . ALA A 1 86 ? 11.964 13.151 15.299 1.00 54.06 86 ALA A O 1
ATOM 659 N N . ALA A 1 87 ? 10.320 13.401 13.758 1.00 54.12 87 ALA A N 1
ATOM 660 C CA . ALA A 1 87 ? 10.392 14.857 13.680 1.00 54.12 87 ALA A CA 1
ATOM 661 C C . ALA A 1 87 ? 10.010 15.505 15.016 1.00 54.12 87 ALA A C 1
ATOM 663 O O . ALA A 1 87 ? 9.101 14.963 15.689 1.00 54.12 87 ALA A O 1
#